Protein AF-A0A2D4I446-F1 (afdb_monomer_lite)

Foldseek 3Di:
DDAAPWPQVVVCVVVVFRQADDPPGDGDPDPPDDPVSVVVVVVPDRDDGARQPPDWDAAPNWIWGHDPAQKIWTADPVVRYTDDIDNHPVPGPPDDDDD

pLDDT: mean 85.77, std 11.94, range [44.16, 97.06]

Sequence (99 aa):
SKFLRSDCYLTNSKNNRIMVSEFGTLAIPDPCKNIFERFMSKFDLLKETDNCVVNFAVIKDDYFVSTETSQMHKVDLDTLESKEKVKEWSRLPGIIWID

Structure (mmCIF, N/CA/C/O backbone):
data_AF-A0A2D4I446-F1
#
_entry.id   AF-A0A2D4I446-F1
#
loop_
_atom_site.group_PDB
_atom_site.id
_atom_site.type_symbol
_atom_site.label_atom_id
_atom_site.label_alt_id
_atom_site.label_comp_id
_atom_site.label_asym_id
_atom_site.label_entity_id
_atom_site.label_seq_id
_atom_site.pdbx_PDB_ins_code
_atom_site.Cartn_x
_atom_site.Cartn_y
_atom_site.Cartn_z
_atom_site.occupancy
_atom_site.B_iso_or_equiv
_atom_site.auth_seq_id
_atom_site.auth_comp_id
_atom_site.auth_asym_id
_atom_site.auth_atom_id
_atom_site.pdbx_PDB_model_num
ATOM 1 N N . SER A 1 1 ? -17.075 0.009 -4.474 1.00 88.25 1 SER A N 1
ATOM 2 C CA . SER A 1 1 ? -15.696 -0.516 -4.383 1.00 88.25 1 SER A CA 1
ATOM 3 C C . SER A 1 1 ? -14.721 0.565 -4.834 1.00 88.25 1 SER A C 1
ATOM 5 O O . SER A 1 1 ? -15.073 1.353 -5.706 1.00 88.25 1 SER A O 1
ATOM 7 N N . LYS A 1 2 ? -13.529 0.652 -4.226 1.00 95.38 2 LYS A N 1
ATOM 8 C CA . LYS A 1 2 ? -12.496 1.659 -4.537 1.00 95.38 2 LYS A CA 1
ATOM 9 C C . LYS A 1 2 ? -11.116 1.006 -4.427 1.00 95.38 2 LYS A C 1
ATOM 11 O O . LYS A 1 2 ? -10.920 0.161 -3.561 1.00 95.38 2 LYS A O 1
ATOM 16 N N . PHE A 1 3 ? -10.185 1.367 -5.309 1.00 96.88 3 PHE A N 1
ATOM 17 C CA . PHE A 1 3 ? -8.796 0.915 -5.196 1.00 96.88 3 PHE A CA 1
ATOM 18 C C . PHE A 1 3 ? -8.090 1.623 -4.045 1.00 96.88 3 PHE A C 1
ATOM 20 O O . PHE A 1 3 ? -8.272 2.831 -3.856 1.00 96.88 3 PHE A O 1
ATOM 27 N N . LEU A 1 4 ? -7.234 0.881 -3.342 1.00 97.06 4 LEU A N 1
ATOM 28 C CA . LEU A 1 4 ? -6.304 1.448 -2.379 1.00 97.06 4 LEU A CA 1
ATOM 29 C C . LEU A 1 4 ? -5.348 2.399 -3.108 1.00 97.06 4 LEU A C 1
ATOM 31 O O . LEU A 1 4 ? -4.680 2.007 -4.064 1.00 97.06 4 LEU A O 1
ATOM 35 N N . ARG A 1 5 ? -5.274 3.656 -2.671 1.00 96.94 5 ARG A N 1
ATOM 36 C CA . ARG A 1 5 ? -4.361 4.671 -3.221 1.00 96.94 5 ARG A CA 1
ATOM 37 C C . ARG A 1 5 ? -2.952 4.510 -2.645 1.00 96.94 5 ARG A C 1
ATOM 39 O O . ARG A 1 5 ? -2.386 5.455 -2.113 1.00 96.94 5 ARG A O 1
ATOM 46 N N . SER A 1 6 ? -2.419 3.296 -2.757 1.00 96.19 6 SER A N 1
ATOM 47 C CA . SER A 1 6 ? -1.076 2.923 -2.323 1.00 96.19 6 SER A CA 1
ATOM 48 C C . SER A 1 6 ? 0.004 3.490 -3.251 1.00 96.19 6 SER A C 1
ATOM 50 O O . SER A 1 6 ? -0.278 3.855 -4.399 1.00 96.19 6 SER A O 1
ATOM 52 N N . ASP A 1 7 ? 1.252 3.538 -2.785 1.00 95.25 7 ASP A N 1
ATOM 53 C CA . ASP A 1 7 ? 2.398 3.948 -3.600 1.00 95.25 7 ASP A CA 1
ATOM 54 C C . ASP A 1 7 ? 2.543 3.037 -4.826 1.00 95.25 7 ASP A C 1
ATOM 56 O O . ASP A 1 7 ? 2.791 3.529 -5.931 1.00 95.25 7 ASP A O 1
ATOM 60 N N . CYS A 1 8 ? 2.329 1.725 -4.662 1.00 95.38 8 CYS A N 1
ATOM 61 C CA . CYS A 1 8 ? 2.296 0.765 -5.764 1.00 95.38 8 CYS A CA 1
ATOM 62 C C . CYS A 1 8 ? 1.221 1.129 -6.799 1.00 95.38 8 CYS A C 1
ATOM 64 O O . CYS A 1 8 ? 1.529 1.299 -7.984 1.00 95.38 8 CYS A O 1
ATOM 66 N N . TYR A 1 9 ? -0.025 1.337 -6.361 1.00 96.50 9 TYR A N 1
ATOM 67 C CA . TYR A 1 9 ? -1.129 1.681 -7.257 1.00 96.50 9 TYR A CA 1
ATOM 68 C C . TYR A 1 9 ? -0.874 3.000 -7.996 1.00 96.50 9 TYR A C 1
ATOM 70 O O . TYR A 1 9 ? -1.032 3.072 -9.218 1.00 96.50 9 TYR A O 1
ATOM 78 N N . LEU A 1 10 ? -0.453 4.044 -7.277 1.00 96.69 10 LEU A N 1
ATOM 79 C CA . LEU A 1 10 ? -0.193 5.369 -7.841 1.00 96.69 10 LEU A CA 1
ATOM 80 C C . LEU A 1 10 ? 0.976 5.346 -8.829 1.00 96.69 10 LEU A C 1
ATOM 82 O O . LEU A 1 10 ? 0.873 5.916 -9.917 1.00 96.69 10 LEU A O 1
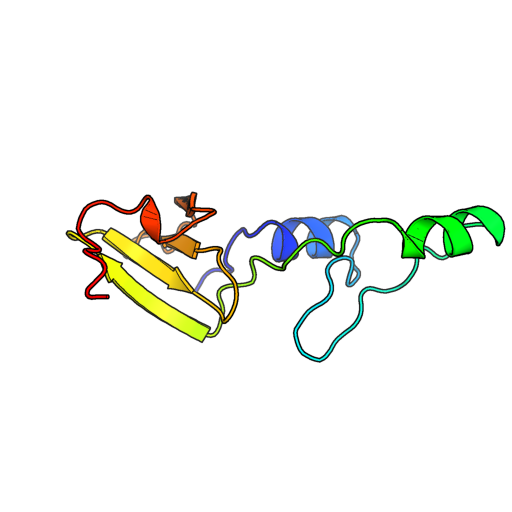ATOM 86 N N . THR A 1 11 ? 2.068 4.661 -8.487 1.00 94.69 11 THR A N 1
ATOM 87 C CA . THR A 1 11 ? 3.256 4.566 -9.344 1.00 94.69 11 THR A CA 1
ATOM 88 C C . THR A 1 11 ? 2.951 3.783 -10.615 1.00 94.69 11 THR A C 1
ATOM 90 O O . THR A 1 11 ? 3.292 4.241 -11.711 1.00 94.69 11 THR A O 1
ATOM 93 N N . ASN A 1 12 ? 2.269 2.643 -10.494 1.00 94.88 12 ASN A N 1
ATOM 94 C CA . ASN A 1 12 ? 1.918 1.817 -11.644 1.00 94.88 12 ASN A CA 1
ATOM 95 C C . ASN A 1 12 ? 0.921 2.537 -12.559 1.00 94.88 12 ASN A C 1
ATOM 97 O O . ASN A 1 12 ? 1.118 2.573 -13.773 1.00 94.88 12 ASN A O 1
ATOM 101 N N . SER A 1 13 ? -0.091 3.194 -11.980 1.00 96.56 13 SER A N 1
ATOM 102 C CA . SER A 1 13 ? -1.081 3.972 -12.735 1.00 96.56 13 SER A CA 1
ATOM 103 C C . SER A 1 13 ? -0.443 5.149 -13.472 1.00 96.56 13 SER A C 1
ATOM 105 O O . SER A 1 13 ? -0.727 5.368 -14.646 1.00 96.56 13 SER A O 1
ATOM 107 N N . LYS A 1 14 ? 0.465 5.888 -12.817 1.00 96.19 14 LYS A N 1
ATOM 108 C CA . LYS A 1 14 ? 1.165 7.033 -13.421 1.00 96.19 14 LYS A CA 1
ATOM 109 C C . LYS A 1 14 ? 2.016 6.630 -14.627 1.00 96.19 14 LYS A C 1
ATOM 111 O O . LYS A 1 14 ? 2.127 7.402 -15.573 1.00 96.19 14 LYS A O 1
ATOM 116 N N . ASN A 1 15 ? 2.641 5.455 -14.580 1.00 91.56 15 ASN A N 1
ATOM 117 C CA . ASN A 1 15 ? 3.547 4.986 -15.631 1.00 91.56 15 ASN A CA 1
ATOM 118 C C . ASN A 1 15 ? 2.877 4.037 -16.634 1.00 91.56 15 ASN A C 1
ATOM 120 O O . ASN A 1 15 ? 3.532 3.622 -17.588 1.00 91.56 15 ASN A O 1
ATOM 124 N N . ASN A 1 16 ? 1.610 3.669 -16.410 1.00 93.50 16 ASN A N 1
ATOM 125 C CA . ASN A 1 16 ? 0.878 2.666 -17.183 1.00 93.50 16 ASN A CA 1
ATOM 126 C C . ASN A 1 16 ? 1.653 1.339 -17.352 1.00 93.50 16 ASN A C 1
ATOM 128 O O . ASN A 1 16 ? 1.643 0.722 -18.417 1.00 93.50 16 ASN A O 1
ATOM 132 N N . ARG A 1 17 ? 2.397 0.934 -16.314 1.00 91.56 17 ARG A N 1
ATOM 133 C CA . ARG A 1 17 ? 3.215 -0.291 -16.283 1.00 91.56 17 ARG A CA 1
ATOM 134 C C . ARG A 1 17 ? 3.560 -0.688 -14.850 1.00 91.56 17 ARG A C 1
ATOM 136 O O . ARG A 1 17 ? 3.501 0.146 -13.951 1.00 91.56 17 ARG A O 1
ATOM 143 N N . ILE A 1 18 ? 3.965 -1.941 -14.646 1.00 92.44 18 ILE A N 1
ATOM 144 C CA . ILE A 1 18 ? 4.376 -2.457 -13.332 1.00 92.44 18 ILE A CA 1
ATOM 145 C C . ILE A 1 18 ? 5.776 -1.930 -12.999 1.00 92.44 18 ILE A C 1
ATOM 147 O O . ILE A 1 18 ? 6.770 -2.368 -13.578 1.00 92.44 18 ILE A O 1
ATOM 151 N N . MET A 1 19 ? 5.831 -0.965 -12.084 1.00 90.06 19 MET A N 1
ATOM 152 C CA . MET A 1 19 ? 7.046 -0.295 -11.608 1.00 90.06 19 MET A CA 1
ATOM 153 C C . MET A 1 19 ? 7.482 -0.756 -10.219 1.00 90.06 19 MET A C 1
ATOM 155 O O . MET A 1 19 ? 8.639 -0.560 -9.852 1.00 90.06 19 MET A O 1
ATOM 159 N N . VAL A 1 20 ? 6.565 -1.343 -9.452 1.00 91.69 20 VAL A N 1
ATOM 160 C CA . VAL A 1 20 ? 6.818 -1.906 -8.122 1.00 91.69 20 VAL A CA 1
ATOM 161 C C . VAL A 1 20 ? 6.700 -3.422 -8.213 1.00 91.69 20 VAL A C 1
ATOM 163 O O . VAL A 1 20 ? 5.741 -3.927 -8.794 1.00 91.69 20 VAL A O 1
ATOM 166 N N . SER A 1 21 ? 7.703 -4.135 -7.698 1.00 91.81 21 SER A N 1
ATOM 167 C CA . SER A 1 21 ? 7.695 -5.599 -7.663 1.00 91.81 21 SER A CA 1
ATOM 168 C C . SER A 1 21 ? 6.748 -6.102 -6.573 1.00 91.81 21 SER A C 1
ATOM 170 O O . SER A 1 21 ? 6.717 -5.564 -5.470 1.00 91.81 21 SER A O 1
ATOM 172 N N . GLU A 1 22 ? 6.028 -7.171 -6.883 1.00 93.38 22 GLU A N 1
ATOM 173 C CA . GLU A 1 22 ? 5.083 -7.867 -6.008 1.00 93.38 22 GLU A CA 1
ATOM 174 C C . GLU A 1 22 ? 5.542 -9.321 -5.796 1.00 93.38 22 GLU A C 1
ATOM 176 O O . GLU A 1 22 ? 6.463 -9.784 -6.471 1.00 93.38 22 GLU A O 1
ATOM 181 N N . PHE A 1 23 ? 4.865 -10.062 -4.909 1.00 91.44 23 PHE A N 1
ATOM 182 C CA . PHE A 1 23 ? 5.221 -11.432 -4.491 1.00 91.44 23 PHE A CA 1
ATOM 183 C C . PHE A 1 23 ? 5.701 -12.355 -5.628 1.00 91.44 23 PHE A C 1
ATOM 185 O O . PHE A 1 23 ? 6.729 -13.014 -5.506 1.00 91.44 23 PHE A O 1
ATOM 192 N N . GLY A 1 24 ? 4.976 -12.385 -6.750 1.00 91.81 24 GLY A N 1
ATOM 193 C CA . GLY A 1 24 ? 5.303 -13.228 -7.907 1.00 91.81 24 GLY A CA 1
ATOM 194 C C . GLY A 1 24 ? 5.575 -12.460 -9.198 1.00 91.81 24 GLY A C 1
ATOM 195 O O . GLY A 1 24 ? 5.646 -13.069 -10.260 1.00 91.81 24 GLY A O 1
ATOM 196 N N . THR A 1 25 ? 5.652 -11.128 -9.158 1.00 91.75 25 THR A N 1
ATOM 197 C CA . THR A 1 25 ? 5.768 -10.300 -10.369 1.00 91.75 25 THR A CA 1
ATOM 198 C C . THR A 1 25 ? 6.846 -9.250 -10.185 1.00 91.75 25 THR A C 1
ATOM 200 O O . THR A 1 25 ? 6.719 -8.348 -9.364 1.00 91.75 25 THR A O 1
ATOM 203 N N . LEU A 1 26 ? 7.907 -9.348 -10.981 1.00 89.12 26 LEU A N 1
ATOM 204 C CA . LEU A 1 26 ? 8.975 -8.358 -10.970 1.00 89.12 26 LEU A CA 1
ATOM 205 C C . LEU A 1 26 ? 8.562 -7.110 -11.752 1.00 89.12 26 LEU A C 1
ATOM 207 O O . LEU A 1 26 ? 7.950 -7.202 -12.819 1.00 89.12 26 LEU A O 1
ATOM 211 N N . ALA A 1 27 ? 8.949 -5.945 -11.236 1.00 88.88 27 ALA A N 1
ATOM 212 C CA . ALA A 1 27 ? 8.834 -4.689 -11.956 1.00 88.88 27 ALA A CA 1
ATOM 213 C C . ALA A 1 27 ? 9.559 -4.754 -13.305 1.00 88.88 27 ALA A C 1
ATOM 215 O O . ALA A 1 27 ? 10.642 -5.335 -13.439 1.00 88.88 27 ALA A O 1
ATOM 216 N N . ILE A 1 28 ? 8.967 -4.111 -14.309 1.00 82.38 28 ILE A N 1
ATOM 217 C CA . ILE A 1 28 ? 9.545 -4.054 -15.646 1.00 82.38 28 ILE A CA 1
ATOM 218 C C . ILE A 1 28 ? 10.768 -3.129 -15.591 1.00 82.38 28 ILE A C 1
ATOM 220 O O . ILE A 1 28 ? 10.621 -1.952 -15.237 1.00 82.38 28 ILE A O 1
ATOM 224 N N . PRO A 1 29 ? 11.971 -3.611 -15.961 1.00 77.19 29 PRO A N 1
ATOM 225 C CA . PRO A 1 29 ? 13.153 -2.767 -15.989 1.00 77.19 29 PRO A CA 1
ATOM 226 C C . PRO A 1 29 ? 12.925 -1.601 -16.950 1.00 77.19 29 PRO A C 1
ATOM 228 O O . PRO A 1 29 ? 12.291 -1.750 -17.994 1.00 77.19 29 PRO A O 1
ATOM 231 N N . ASP A 1 30 ? 13.434 -0.429 -16.590 1.00 73.44 30 ASP A N 1
ATOM 232 C CA . ASP A 1 30 ? 13.316 0.756 -17.430 1.00 73.44 30 ASP A CA 1
ATOM 233 C C . ASP A 1 30 ? 13.932 0.494 -18.820 1.00 73.44 30 ASP A C 1
ATOM 235 O O . ASP A 1 30 ? 15.125 0.174 -18.894 1.00 73.44 30 ASP A O 1
ATOM 239 N N . PRO A 1 31 ? 13.144 0.589 -19.910 1.00 72.50 31 PRO A N 1
ATOM 240 C CA . PRO A 1 31 ? 13.642 0.341 -21.260 1.00 72.50 31 PRO A CA 1
ATOM 241 C C . PRO A 1 31 ? 14.686 1.373 -21.698 1.00 72.50 31 PRO A C 1
ATOM 243 O O . PRO A 1 31 ? 15.465 1.094 -22.605 1.00 72.50 31 PRO A O 1
ATOM 246 N N . CYS A 1 32 ? 14.721 2.540 -21.052 1.00 75.19 32 CYS A N 1
ATOM 247 C CA . CYS A 1 32 ? 15.646 3.622 -21.360 1.00 75.19 32 CYS A CA 1
ATOM 248 C C . CYS A 1 32 ? 16.976 3.514 -20.598 1.00 75.19 32 CYS A C 1
ATOM 250 O O . CYS A 1 32 ? 17.888 4.289 -20.883 1.00 75.19 32 CYS A O 1
ATOM 252 N N . LYS A 1 33 ? 17.107 2.575 -19.645 1.00 77.56 33 LYS A N 1
ATOM 253 C CA . LYS A 1 33 ? 18.343 2.413 -18.868 1.00 77.56 33 LYS A CA 1
ATOM 254 C C . LYS A 1 33 ? 19.454 1.786 -19.702 1.00 77.56 33 LYS A C 1
ATOM 256 O O . LYS A 1 33 ? 19.292 0.703 -20.269 1.00 77.56 33 LYS A O 1
ATOM 261 N N . ASN A 1 34 ? 20.617 2.428 -19.704 1.00 80.62 34 ASN A N 1
ATOM 262 C CA . ASN A 1 34 ? 21.827 1.886 -20.317 1.00 80.62 34 ASN A CA 1
ATOM 263 C C . ASN A 1 34 ? 22.423 0.726 -19.481 1.00 80.62 34 ASN A C 1
ATOM 265 O O . ASN A 1 34 ? 21.983 0.436 -18.367 1.00 80.62 34 ASN A O 1
ATOM 269 N N . ILE A 1 35 ? 23.430 0.027 -20.024 1.00 82.06 35 ILE A N 1
ATOM 270 C CA . ILE A 1 35 ? 24.037 -1.166 -19.392 1.00 82.06 35 ILE A CA 1
ATOM 271 C C . ILE A 1 35 ? 24.557 -0.862 -17.974 1.00 82.06 35 ILE A C 1
ATOM 273 O O . ILE A 1 35 ? 24.371 -1.678 -17.067 1.00 82.06 35 ILE A O 1
ATOM 277 N N . PHE A 1 36 ? 25.156 0.315 -17.763 1.00 81.81 36 PHE A N 1
ATOM 278 C CA . PHE A 1 36 ? 25.685 0.731 -16.462 1.00 81.81 36 PHE A CA 1
ATOM 279 C C . PHE A 1 36 ? 24.570 1.039 -15.457 1.00 81.81 36 PHE A C 1
ATOM 281 O O . PHE A 1 36 ? 24.632 0.582 -14.318 1.00 81.81 36 PHE A O 1
ATOM 288 N N . GLU A 1 37 ? 23.513 1.735 -15.874 1.00 78.56 37 GLU A N 1
ATOM 289 C CA . GLU A 1 37 ? 22.340 2.014 -15.035 1.00 78.56 37 GLU A CA 1
ATOM 290 C C . GLU A 1 37 ? 21.592 0.733 -14.648 1.00 78.56 37 GLU A C 1
ATOM 292 O O . GLU A 1 37 ? 21.106 0.600 -13.523 1.00 78.56 37 GLU A O 1
ATOM 297 N N . ARG A 1 38 ? 21.538 -0.248 -15.557 1.00 79.19 38 ARG A N 1
ATOM 298 C CA . ARG A 1 38 ? 21.017 -1.589 -15.264 1.00 79.19 38 ARG A CA 1
ATOM 299 C C . ARG A 1 38 ? 21.858 -2.304 -14.211 1.00 79.19 38 ARG A C 1
ATOM 301 O O . ARG A 1 38 ? 21.292 -2.921 -13.313 1.00 79.19 38 ARG A O 1
ATOM 308 N N . PHE A 1 39 ? 23.185 -2.220 -14.291 1.00 81.06 39 PHE A N 1
ATOM 309 C CA . PHE A 1 39 ? 24.066 -2.810 -13.283 1.00 81.06 39 PHE A CA 1
ATOM 310 C C . PHE A 1 39 ? 23.907 -2.125 -11.919 1.00 81.06 39 PHE A C 1
ATOM 312 O O . PHE A 1 39 ? 23.710 -2.814 -10.921 1.00 81.06 39 PHE A O 1
ATOM 319 N N . MET A 1 40 ? 23.896 -0.789 -11.885 1.00 78.25 40 MET A N 1
ATOM 320 C CA . MET A 1 40 ? 23.721 -0.014 -10.650 1.00 78.25 40 MET A CA 1
ATOM 321 C C . MET A 1 40 ? 22.364 -0.263 -9.984 1.00 78.25 40 MET A C 1
ATOM 323 O O . MET A 1 40 ? 22.298 -0.357 -8.763 1.00 78.25 40 MET A O 1
ATOM 327 N N . SER A 1 41 ? 21.297 -0.484 -10.764 1.00 74.31 41 SER A N 1
ATOM 328 C CA . SER A 1 41 ? 19.968 -0.793 -10.212 1.00 74.31 41 SER A CA 1
ATOM 329 C C . SER A 1 41 ? 19.889 -2.088 -9.397 1.00 74.31 41 SER A C 1
ATOM 331 O O . SER A 1 41 ? 18.923 -2.275 -8.669 1.00 74.31 41 SER A O 1
ATOM 333 N N . LYS A 1 42 ? 20.893 -2.974 -9.474 1.00 71.81 42 LYS A N 1
ATOM 334 C CA . LYS A 1 42 ? 20.975 -4.155 -8.599 1.00 71.81 42 LYS A CA 1
ATOM 335 C C . LYS A 1 42 ? 21.329 -3.809 -7.152 1.00 71.81 42 LYS A C 1
ATOM 337 O O . LYS A 1 42 ? 21.115 -4.638 -6.275 1.00 71.81 42 LYS A O 1
ATOM 342 N N . PHE A 1 43 ? 21.900 -2.629 -6.922 1.00 77.31 43 PHE A N 1
ATOM 343 C CA . PHE A 1 43 ? 22.297 -2.146 -5.601 1.00 77.31 43 PHE A CA 1
ATOM 344 C C . PHE A 1 43 ? 21.274 -1.178 -4.996 1.00 77.31 43 PHE A C 1
ATOM 346 O O . PHE A 1 43 ? 21.397 -0.830 -3.824 1.00 77.31 43 PHE A O 1
ATOM 353 N N . ASP A 1 44 ? 20.258 -0.768 -5.763 1.00 68.88 44 ASP A N 1
ATOM 354 C CA . ASP A 1 44 ? 19.090 -0.103 -5.194 1.00 68.88 44 ASP A CA 1
ATOM 355 C C . ASP A 1 44 ? 18.323 -1.119 -4.345 1.00 68.88 44 ASP A C 1
ATOM 357 O O . ASP A 1 44 ? 17.912 -2.177 -4.830 1.00 68.88 44 ASP A O 1
ATOM 361 N N . LEU A 1 45 ? 18.131 -0.795 -3.066 1.00 66.38 45 LEU A N 1
ATOM 362 C CA . LEU A 1 45 ? 17.282 -1.581 -2.178 1.00 66.38 45 LEU A CA 1
ATOM 363 C C . LEU A 1 45 ? 15.896 -1.709 -2.815 1.00 66.38 45 LEU A C 1
ATOM 365 O O . LEU A 1 45 ? 15.250 -0.703 -3.128 1.00 66.38 45 LEU A O 1
ATOM 369 N N . LEU A 1 46 ? 15.444 -2.952 -3.002 1.00 69.31 46 LEU A N 1
ATOM 370 C CA . LEU A 1 46 ? 14.091 -3.229 -3.465 1.00 69.31 46 LEU A CA 1
ATOM 371 C C . LEU A 1 46 ? 13.119 -2.556 -2.496 1.00 69.31 46 LEU A C 1
ATOM 373 O O . LEU A 1 46 ? 13.066 -2.895 -1.315 1.00 69.31 46 LEU A O 1
ATOM 377 N N . LYS A 1 47 ? 12.372 -1.568 -2.992 1.00 77.19 47 LYS A N 1
ATOM 378 C CA . LYS A 1 47 ? 11.292 -0.968 -2.214 1.00 77.19 47 LYS A CA 1
ATOM 379 C C . LYS A 1 47 ? 10.223 -2.029 -1.999 1.00 77.19 47 LYS A C 1
ATOM 381 O O . LYS A 1 47 ? 9.694 -2.565 -2.972 1.00 77.19 47 LYS A O 1
ATOM 386 N N . GLU A 1 48 ? 9.915 -2.304 -0.737 1.00 87.38 48 GLU A N 1
ATOM 387 C CA . GLU A 1 48 ? 8.778 -3.143 -0.371 1.00 87.38 48 GLU A CA 1
ATOM 388 C C . GLU A 1 48 ? 7.480 -2.551 -0.925 1.00 87.38 48 GLU A C 1
ATOM 390 O O . GLU A 1 48 ? 7.289 -1.329 -0.937 1.00 87.38 48 GLU A O 1
ATOM 395 N N . THR A 1 49 ? 6.590 -3.431 -1.375 1.00 93.38 49 THR A N 1
ATOM 396 C CA . THR A 1 49 ? 5.253 -3.041 -1.809 1.00 93.38 49 THR A CA 1
ATOM 397 C C . THR A 1 49 ? 4.359 -2.678 -0.623 1.00 93.38 49 THR A C 1
ATOM 399 O O . THR A 1 49 ? 4.451 -3.250 0.466 1.00 93.38 49 THR A O 1
ATOM 402 N N . ASP A 1 50 ? 3.450 -1.740 -0.866 1.00 95.12 50 ASP A N 1
ATOM 403 C CA . ASP A 1 50 ? 2.352 -1.371 0.023 1.00 95.12 50 ASP A CA 1
ATOM 404 C C . ASP A 1 50 ? 0.981 -1.731 -0.560 1.00 95.12 50 ASP A C 1
ATOM 406 O O . ASP A 1 50 ? -0.042 -1.119 -0.244 1.00 95.12 50 ASP A O 1
ATOM 410 N N . ASN A 1 51 ? 0.965 -2.724 -1.447 1.00 96.12 51 ASN A N 1
ATOM 411 C CA . ASN A 1 51 ? -0.235 -3.315 -2.011 1.00 96.12 51 ASN A CA 1
ATOM 412 C C . ASN A 1 51 ? -0.939 -4.219 -0.982 1.00 96.12 51 ASN A C 1
ATOM 414 O O . ASN A 1 51 ? -0.843 -5.446 -1.010 1.00 96.12 51 ASN A O 1
ATOM 418 N N . CYS A 1 52 ? -1.644 -3.589 -0.046 1.00 96.31 52 CYS A N 1
ATOM 419 C CA . CYS A 1 52 ? -2.364 -4.228 1.053 1.00 96.31 52 CYS A CA 1
ATOM 420 C C . CYS A 1 52 ? -3.677 -4.906 0.606 1.00 96.31 52 CYS A C 1
ATOM 422 O O . CYS A 1 52 ? -4.764 -4.487 0.993 1.00 96.31 52 CYS A O 1
ATOM 424 N N . VAL A 1 53 ? -3.583 -5.923 -0.253 1.00 95.62 53 VAL A N 1
ATOM 425 C CA . VAL A 1 53 ? -4.742 -6.595 -0.877 1.00 95.62 53 VAL A CA 1
ATOM 426 C C . VAL A 1 53 ? -5.251 -7.819 -0.101 1.00 95.62 53 VAL A C 1
ATOM 428 O O . VAL A 1 53 ? -6.291 -8.373 -0.445 1.00 95.62 53 VAL A O 1
ATOM 431 N N . VAL A 1 54 ? -4.528 -8.270 0.927 1.00 95.94 54 VAL A N 1
ATOM 432 C CA . VAL A 1 54 ? -4.738 -9.600 1.520 1.00 95.94 54 VAL A CA 1
ATOM 433 C C . VAL A 1 54 ? -5.811 -9.592 2.602 1.00 95.94 54 VAL A C 1
ATOM 435 O O . VAL A 1 54 ? -6.690 -10.451 2.584 1.00 95.94 54 VAL A O 1
ATOM 438 N N . ASN A 1 55 ? -5.746 -8.667 3.564 1.00 93.31 55 ASN A N 1
ATOM 439 C CA . ASN A 1 55 ? -6.649 -8.695 4.715 1.00 93.31 55 ASN A CA 1
ATOM 440 C C . ASN A 1 55 ? -6.959 -7.300 5.278 1.00 93.31 55 ASN A C 1
ATOM 442 O O . ASN A 1 55 ? -6.303 -6.315 4.941 1.00 93.31 55 ASN A O 1
ATOM 446 N N . PHE A 1 56 ? -7.953 -7.243 6.165 1.00 91.50 56 PHE A N 1
ATOM 447 C CA . PHE A 1 56 ? -8.275 -6.101 7.011 1.00 91.50 56 PHE A CA 1
ATOM 448 C C . PHE A 1 56 ? -8.021 -6.441 8.484 1.00 91.50 56 PHE A C 1
ATOM 450 O O . PHE A 1 56 ? -8.221 -7.574 8.920 1.00 91.50 56 PHE A O 1
ATOM 457 N N . ALA A 1 57 ? -7.616 -5.446 9.264 1.00 89.94 57 ALA A N 1
ATOM 458 C CA . ALA A 1 57 ? -7.432 -5.539 10.705 1.00 89.94 57 ALA A CA 1
ATOM 459 C C . ALA A 1 57 ? -8.091 -4.344 11.400 1.00 89.94 57 ALA A C 1
ATOM 461 O O . ALA A 1 57 ? -8.090 -3.231 10.872 1.00 89.94 57 ALA A O 1
ATOM 462 N N . VAL A 1 58 ? -8.631 -4.583 12.596 1.00 90.31 58 VAL A N 1
ATOM 463 C CA . VAL A 1 58 ? -9.199 -3.541 13.459 1.00 90.31 58 VAL A CA 1
ATOM 464 C C . VAL A 1 58 ? -8.251 -3.319 14.626 1.00 90.31 58 VAL A C 1
ATOM 466 O O . VAL A 1 58 ? -7.944 -4.258 15.361 1.00 90.31 58 VAL A O 1
ATOM 469 N N . ILE A 1 59 ? -7.771 -2.089 14.789 1.00 87.44 59 ILE A N 1
ATOM 470 C CA . ILE A 1 59 ? -6.812 -1.720 15.833 1.00 87.44 59 ILE A CA 1
ATOM 471 C C . ILE A 1 59 ? -7.327 -0.459 16.515 1.00 87.44 59 ILE A C 1
ATOM 473 O O . ILE A 1 59 ? -7.385 0.589 15.882 1.00 87.44 59 ILE A O 1
ATOM 477 N N . LYS A 1 60 ? -7.695 -0.562 17.802 1.00 83.31 60 LYS A N 1
ATOM 478 C CA . LYS A 1 60 ? -8.255 0.548 18.604 1.00 83.31 60 LYS A CA 1
ATOM 479 C C . LYS A 1 60 ? -9.293 1.381 17.831 1.00 83.31 60 LYS A C 1
ATOM 481 O O . LYS A 1 60 ? -9.178 2.597 17.756 1.00 83.31 60 LYS A O 1
ATOM 486 N N . ASP A 1 61 ? -10.268 0.694 17.239 1.00 87.50 61 ASP A N 1
ATOM 487 C CA . ASP A 1 61 ? -11.398 1.265 16.485 1.00 87.50 61 ASP A CA 1
ATOM 488 C C . ASP A 1 61 ? -11.082 1.811 15.083 1.00 87.50 61 ASP A C 1
ATOM 490 O O . ASP A 1 61 ? -11.991 2.211 14.356 1.00 87.50 61 ASP A O 1
ATOM 494 N N . ASP A 1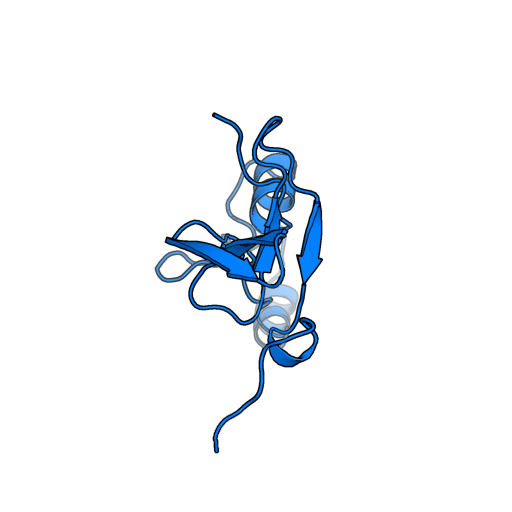 62 ? -9.824 1.753 14.653 1.00 90.44 62 ASP A N 1
ATOM 495 C CA . ASP A 1 62 ? -9.428 2.090 13.293 1.00 90.44 62 ASP A CA 1
ATOM 496 C C . ASP A 1 62 ? -9.308 0.844 12.412 1.00 90.44 62 ASP A C 1
ATOM 498 O O . ASP A 1 62 ? -8.851 -0.220 12.840 1.00 90.44 62 ASP A O 1
ATOM 502 N N . TYR A 1 63 ? -9.685 1.001 11.144 1.00 92.69 63 TYR A N 1
ATOM 503 C CA . TYR A 1 63 ? -9.614 -0.054 10.142 1.00 92.69 63 TYR A CA 1
ATOM 504 C C . TYR A 1 63 ? -8.371 0.118 9.293 1.00 92.69 63 TYR A C 1
ATOM 506 O O . TYR A 1 63 ? -8.128 1.182 8.718 1.00 92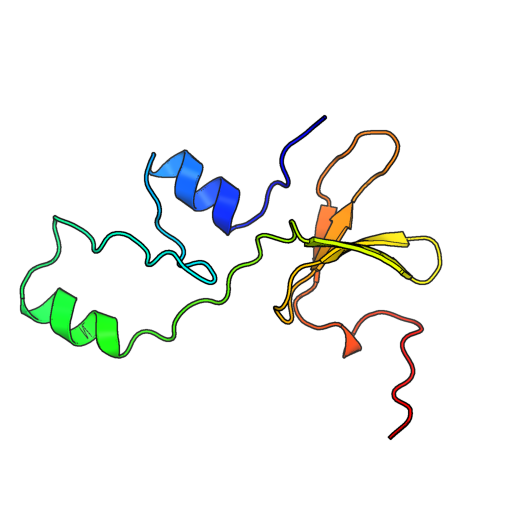.69 63 TYR A O 1
ATOM 514 N N . PHE A 1 64 ? -7.612 -0.959 9.173 1.00 93.88 64 PHE A N 1
ATOM 515 C CA . PHE A 1 64 ? -6.416 -1.007 8.360 1.00 93.88 64 PHE A CA 1
ATOM 516 C C . PHE A 1 64 ? -6.492 -2.167 7.382 1.00 93.88 64 PHE A C 1
ATOM 518 O O . PHE A 1 64 ? -7.075 -3.204 7.681 1.00 93.88 64 PHE A O 1
ATOM 525 N N . VAL A 1 65 ? -5.866 -2.001 6.227 1.00 95.12 65 VAL A N 1
ATOM 526 C CA . VAL A 1 65 ? -5.613 -3.078 5.272 1.00 95.12 65 VAL A CA 1
ATOM 527 C C . VAL A 1 65 ? -4.160 -3.507 5.338 1.00 95.12 65 VAL A C 1
ATOM 529 O O . VAL A 1 65 ? -3.272 -2.693 5.615 1.00 95.12 65 VAL A O 1
ATOM 532 N N . SER A 1 66 ? -3.914 -4.778 5.040 1.00 94.31 66 SER A N 1
ATOM 533 C CA . SER A 1 66 ? -2.584 -5.365 5.080 1.00 94.31 66 SER A CA 1
ATOM 534 C C . SER A 1 66 ? -2.282 -6.330 3.938 1.00 94.31 66 SER A C 1
ATOM 536 O O . SER A 1 66 ? -3.153 -6.821 3.217 1.00 94.31 66 SER A O 1
ATOM 538 N N . THR A 1 67 ? -0.986 -6.573 3.787 1.00 94.69 67 THR A N 1
ATOM 539 C CA . THR A 1 67 ? -0.389 -7.669 3.025 1.00 94.69 67 THR A CA 1
ATOM 540 C C . THR A 1 67 ? 0.735 -8.269 3.874 1.00 94.69 67 THR A C 1
ATOM 542 O O . THR A 1 67 ? 0.855 -7.953 5.055 1.00 94.69 67 THR A O 1
ATOM 545 N N . GLU A 1 68 ? 1.565 -9.123 3.295 1.00 92.44 68 GLU A N 1
ATOM 546 C CA . GLU A 1 68 ? 2.676 -9.811 3.964 1.00 92.44 68 GLU A CA 1
ATOM 547 C C . GLU A 1 68 ? 3.917 -8.913 4.169 1.00 92.44 68 GLU A C 1
ATOM 549 O O . GLU A 1 68 ? 5.006 -9.406 4.454 1.00 92.44 68 GLU A O 1
ATOM 554 N N . THR A 1 69 ? 3.774 -7.591 4.021 1.00 90.69 69 THR A N 1
ATOM 555 C CA . THR A 1 69 ? 4.834 -6.606 4.274 1.00 90.69 69 THR A CA 1
ATOM 556 C C . THR A 1 69 ? 4.610 -5.870 5.593 1.00 90.69 69 THR A C 1
ATOM 558 O O . THR A 1 69 ? 3.556 -5.938 6.227 1.00 90.69 69 THR A O 1
ATOM 561 N N . SER A 1 70 ? 5.626 -5.124 6.023 1.00 88.25 70 SER A N 1
ATOM 562 C CA . SER A 1 70 ? 5.581 -4.301 7.237 1.00 88.25 70 SER A CA 1
ATOM 563 C C . SER A 1 70 ? 4.597 -3.118 7.154 1.00 88.25 70 SER A C 1
ATOM 565 O O . SER A 1 70 ? 4.317 -2.466 8.161 1.00 88.25 70 SER A O 1
ATOM 567 N N . GLN A 1 71 ? 4.077 -2.831 5.958 1.00 90.25 71 GLN A N 1
ATOM 568 C CA . GLN A 1 71 ? 3.320 -1.625 5.664 1.00 90.25 71 GLN A CA 1
ATOM 569 C C . GLN A 1 71 ? 1.815 -1.899 5.690 1.00 90.25 71 GLN A C 1
ATOM 571 O O . GLN A 1 71 ? 1.325 -2.861 5.101 1.00 90.25 71 GLN A O 1
ATOM 576 N N . MET A 1 72 ? 1.077 -1.000 6.333 1.00 93.19 72 MET A N 1
ATOM 577 C CA . MET A 1 72 ? -0.382 -0.992 6.348 1.00 93.19 72 MET A CA 1
ATOM 578 C C . MET A 1 72 ? -0.921 0.337 5.846 1.00 93.19 72 MET A C 1
ATOM 580 O O . MET A 1 72 ? -0.240 1.363 5.899 1.00 93.19 72 MET A O 1
ATOM 584 N N . HIS A 1 73 ? -2.189 0.342 5.451 1.00 94.62 73 HIS A N 1
ATOM 585 C CA . HIS A 1 73 ? -2.926 1.572 5.179 1.00 94.62 73 HIS A CA 1
ATOM 586 C C . HIS A 1 73 ? -4.181 1.634 6.025 1.00 94.62 73 HIS A C 1
ATOM 588 O O . HIS A 1 73 ? -4.958 0.682 6.046 1.00 94.62 73 HIS A O 1
ATOM 594 N N . LYS A 1 74 ? -4.407 2.768 6.682 1.00 94.69 74 LYS A N 1
ATOM 595 C CA . LYS A 1 74 ? -5.695 3.061 7.301 1.00 94.69 74 LYS A CA 1
ATOM 596 C C . LYS A 1 74 ? -6.727 3.337 6.217 1.00 94.69 74 LYS A C 1
ATOM 598 O O . LYS A 1 74 ? -6.429 3.987 5.211 1.00 94.69 74 LYS A O 1
ATOM 603 N N . VAL A 1 75 ? -7.949 2.883 6.438 1.00 95.88 75 VAL A N 1
ATOM 604 C CA . VAL A 1 75 ? -9.059 3.050 5.504 1.00 95.88 75 VAL A CA 1
ATOM 605 C C . VAL A 1 75 ? -10.303 3.539 6.223 1.00 95.88 75 VAL A C 1
ATOM 607 O O . VAL A 1 75 ? -10.556 3.222 7.382 1.00 95.88 75 VAL A O 1
ATOM 610 N N . ASP A 1 76 ? -11.075 4.354 5.524 1.00 94.75 76 ASP A N 1
ATOM 611 C CA . ASP A 1 76 ? -12.401 4.772 5.951 1.00 94.75 76 ASP A CA 1
ATOM 612 C C . ASP A 1 76 ? -13.447 3.781 5.439 1.00 94.75 76 ASP A C 1
ATOM 614 O O . ASP A 1 76 ? -13.502 3.533 4.237 1.00 94.75 76 ASP A O 1
ATOM 618 N N . LEU A 1 77 ? -14.259 3.188 6.315 1.00 92.06 77 LEU A N 1
ATOM 619 C CA . LEU A 1 77 ? -15.221 2.170 5.880 1.00 92.06 77 LEU A CA 1
ATOM 620 C C . LEU A 1 77 ? -16.436 2.740 5.147 1.00 92.06 77 LEU A C 1
ATOM 622 O O . LEU A 1 77 ? -16.969 2.065 4.266 1.00 92.06 77 LEU A O 1
ATOM 626 N N . ASP A 1 78 ? -16.850 3.962 5.473 1.00 94.12 78 ASP A N 1
ATOM 627 C CA . ASP A 1 78 ? -18.039 4.573 4.876 1.00 94.12 78 ASP A CA 1
ATOM 628 C C . ASP A 1 78 ? -17.748 5.041 3.444 1.00 94.12 78 ASP A C 1
ATOM 630 O O . ASP A 1 78 ? -18.555 4.868 2.530 1.00 94.12 78 ASP A O 1
ATOM 634 N N . THR A 1 79 ? -16.557 5.603 3.224 1.00 96.06 79 THR A N 1
ATOM 635 C CA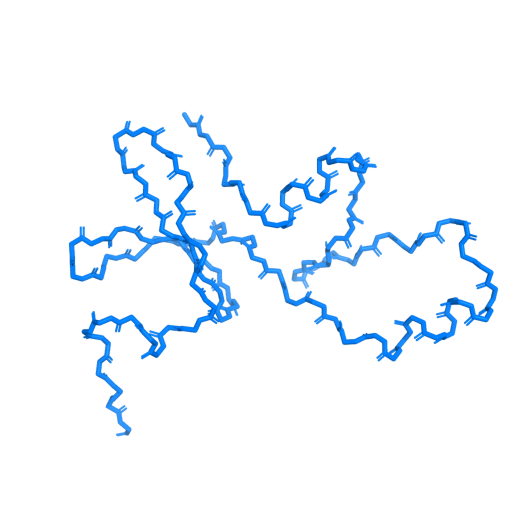 . THR A 1 79 ? -16.145 6.186 1.934 1.00 96.06 79 THR A CA 1
ATOM 636 C C . THR A 1 79 ? -15.194 5.300 1.124 1.00 96.06 79 THR A C 1
ATOM 638 O O . THR A 1 79 ? -14.952 5.563 -0.062 1.00 96.06 79 THR A O 1
ATOM 641 N N . LEU A 1 80 ? -14.638 4.251 1.742 1.00 95.38 80 LEU A N 1
ATOM 642 C CA . LEU A 1 80 ? -13.550 3.418 1.212 1.00 95.38 80 LEU A CA 1
ATOM 643 C C . LEU A 1 80 ? -12.294 4.229 0.847 1.00 95.38 80 LEU A C 1
ATOM 645 O O . LEU A 1 80 ? -11.515 3.834 -0.027 1.00 95.38 80 LEU A O 1
ATOM 649 N N . GLU A 1 81 ? -12.102 5.392 1.473 1.00 96.25 81 GLU A N 1
ATOM 650 C CA . GLU A 1 81 ? -10.938 6.241 1.245 1.00 96.25 81 GLU A CA 1
ATOM 651 C C . GLU A 1 81 ? -9.690 5.714 1.936 1.00 96.25 81 GLU A C 1
ATOM 653 O O . GLU A 1 81 ? -9.697 5.351 3.110 1.00 96.25 81 GLU A O 1
ATOM 658 N N . SER A 1 82 ? -8.596 5.691 1.175 1.00 95.56 82 SER A N 1
ATOM 659 C CA . SER A 1 82 ? -7.261 5.404 1.689 1.00 95.56 82 SER A CA 1
ATOM 660 C C . SER A 1 82 ? -6.772 6.622 2.461 1.00 95.56 82 SER A C 1
ATOM 662 O O . SER A 1 82 ? -6.742 7.722 1.908 1.00 95.56 82 SER A O 1
ATOM 664 N N . LYS A 1 83 ? -6.422 6.423 3.729 1.00 92.94 83 LYS A N 1
ATOM 665 C CA . LYS A 1 83 ? -5.922 7.467 4.623 1.00 92.94 83 LYS A CA 1
ATOM 666 C C . LYS A 1 83 ? -4.401 7.351 4.729 1.00 92.94 83 LYS A C 1
ATOM 668 O O . LYS A 1 83 ? -3.690 7.452 3.733 1.00 92.94 83 LYS A O 1
ATOM 673 N N . GLU A 1 84 ? -3.895 7.180 5.941 1.00 90.56 84 GLU A N 1
ATOM 674 C CA . GLU A 1 84 ? -2.471 7.187 6.232 1.00 90.56 84 GLU A CA 1
ATOM 675 C C . GLU A 1 84 ? -1.818 5.825 6.000 1.00 90.56 84 GLU A C 1
ATOM 677 O O . GLU A 1 84 ? -2.367 4.771 6.333 1.00 90.56 84 GLU A O 1
ATOM 682 N N . LYS A 1 85 ? -0.601 5.877 5.459 1.00 92.44 85 LYS A N 1
ATOM 683 C CA . LYS A 1 85 ? 0.302 4.739 5.355 1.00 92.44 85 LYS A CA 1
ATOM 684 C C . LYS A 1 85 ? 1.110 4.612 6.639 1.00 92.44 85 LYS A C 1
ATOM 686 O O . LYS A 1 85 ? 1.846 5.527 7.011 1.00 92.44 85 LYS A O 1
ATOM 691 N N . VAL A 1 86 ? 1.036 3.452 7.272 1.00 88.81 86 VAL A N 1
ATOM 692 C CA . VAL A 1 86 ? 1.797 3.113 8.473 1.00 88.81 86 VAL A CA 1
ATOM 693 C C . VAL A 1 86 ? 2.922 2.174 8.071 1.00 88.81 86 VAL A C 1
ATOM 695 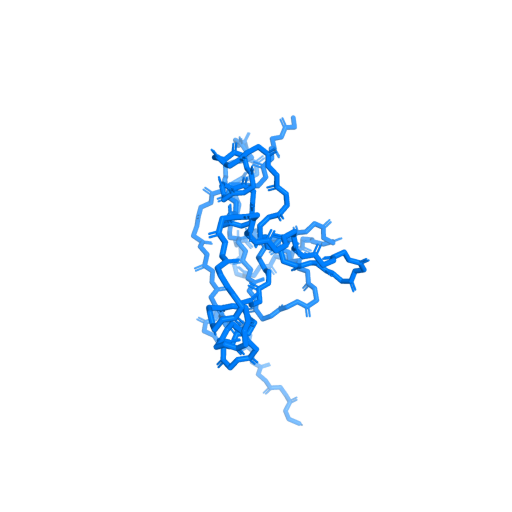O O . VAL A 1 86 ? 2.686 1.113 7.506 1.00 88.81 86 VAL A O 1
ATOM 698 N N . LYS A 1 87 ? 4.166 2.591 8.323 1.00 79.81 87 LYS A N 1
ATOM 699 C CA . LYS A 1 87 ? 5.357 1.832 7.908 1.00 79.81 87 LYS A CA 1
ATOM 700 C C . LYS A 1 87 ? 5.687 0.656 8.817 1.00 79.81 87 LYS A C 1
ATOM 702 O O . LYS A 1 87 ? 6.447 -0.207 8.408 1.00 79.81 87 LYS A O 1
ATOM 707 N N . GLU A 1 88 ? 5.210 0.681 10.057 1.00 77.69 88 GLU A N 1
ATOM 708 C CA . GLU A 1 88 ? 5.601 -0.302 11.053 1.00 77.69 88 GLU A CA 1
ATOM 709 C C . GLU A 1 88 ? 4.486 -0.505 12.075 1.00 77.69 88 GLU A C 1
ATOM 711 O O . GLU A 1 88 ? 4.077 0.432 12.765 1.00 77.69 88 GLU A O 1
ATOM 716 N N . TRP A 1 89 ? 4.015 -1.744 12.171 1.00 69.75 89 TRP A N 1
ATOM 717 C CA . TRP A 1 89 ? 2.949 -2.187 13.070 1.00 69.75 89 TRP A CA 1
ATOM 718 C C . TRP A 1 89 ? 3.227 -1.857 14.537 1.00 69.75 89 TRP A C 1
ATOM 720 O O . TRP A 1 89 ? 2.311 -1.520 15.279 1.00 69.75 89 TRP A O 1
ATOM 730 N N . SER A 1 90 ? 4.501 -1.892 14.943 1.00 68.06 90 SER A N 1
ATOM 731 C CA . SER A 1 90 ? 4.949 -1.585 16.308 1.00 68.06 90 SER A CA 1
ATOM 732 C C . SER A 1 90 ? 4.593 -0.170 16.764 1.00 68.06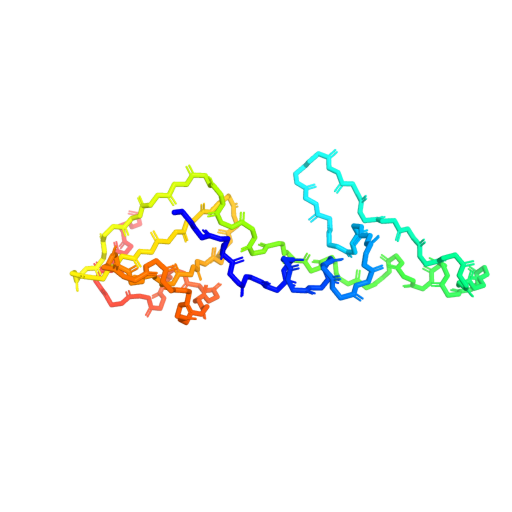 90 SER A C 1
ATOM 734 O O . SER A 1 90 ? 4.549 0.102 17.960 1.00 68.06 90 SER A O 1
ATOM 736 N N . ARG A 1 91 ? 4.337 0.743 15.821 1.00 71.25 91 ARG A N 1
ATOM 737 C CA . ARG A 1 91 ? 3.976 2.135 16.109 1.00 71.25 91 ARG A CA 1
ATOM 738 C C . ARG A 1 91 ? 2.475 2.323 16.281 1.00 71.25 91 ARG A C 1
ATOM 740 O O . ARG A 1 91 ? 2.049 3.424 16.627 1.00 71.25 91 ARG A O 1
ATOM 747 N N . LEU A 1 92 ? 1.676 1.284 16.032 1.00 70.88 92 LEU A N 1
ATOM 748 C CA . LEU A 1 92 ? 0.236 1.355 16.205 1.00 70.88 92 LEU A CA 1
ATOM 749 C C . LEU A 1 92 ? -0.113 1.252 17.691 1.00 70.88 92 LEU A C 1
ATOM 751 O O . LEU A 1 92 ? 0.308 0.318 18.381 1.00 70.88 92 LEU A O 1
ATOM 755 N N . PRO A 1 93 ? -0.890 2.209 18.218 1.00 63.97 93 PRO A N 1
ATOM 756 C CA . PRO A 1 93 ? -1.239 2.213 19.623 1.00 63.97 93 PRO A CA 1
ATOM 757 C C . PRO A 1 93 ? -2.065 0.954 19.937 1.00 63.97 93 PRO A C 1
ATOM 759 O O . PRO A 1 93 ? -3.125 0.755 19.365 1.00 63.97 93 PRO A O 1
ATOM 762 N N . GLY A 1 94 ? -1.638 0.139 20.908 1.00 63.12 94 GLY A N 1
ATOM 763 C CA . GLY A 1 94 ? -2.406 -1.030 21.381 1.00 63.12 94 GLY A CA 1
ATOM 764 C C . GLY A 1 94 ? -1.907 -2.399 20.957 1.00 63.12 94 GLY A C 1
ATOM 765 O O . GLY A 1 94 ? -2.397 -3.385 21.497 1.00 63.12 94 GLY A O 1
ATOM 766 N N . ILE A 1 95 ? -0.937 -2.471 20.048 1.00 63.59 95 ILE A N 1
ATOM 767 C CA . ILE A 1 95 ? -0.233 -3.720 19.766 1.00 63.59 95 ILE A CA 1
ATOM 768 C C . ILE A 1 95 ? 0.872 -3.861 20.819 1.00 63.59 95 ILE A C 1
ATOM 770 O O . ILE A 1 95 ? 1.861 -3.132 20.792 1.00 63.59 95 ILE A O 1
ATOM 774 N N . ILE A 1 96 ? 0.659 -4.746 21.795 1.00 54.75 96 ILE A N 1
ATOM 775 C CA . ILE A 1 96 ? 1.666 -5.130 22.791 1.00 54.75 96 ILE A CA 1
ATOM 776 C C . ILE A 1 96 ? 2.334 -6.402 22.271 1.00 54.75 96 ILE A C 1
ATOM 778 O O . ILE A 1 96 ? 1.650 -7.390 22.006 1.00 54.75 96 ILE A O 1
ATOM 782 N N . TRP A 1 97 ? 3.654 -6.364 22.110 1.00 50.25 97 TRP A N 1
ATOM 783 C CA . TRP A 1 97 ? 4.452 -7.543 21.790 1.00 50.25 97 TRP A CA 1
ATOM 784 C C . TRP A 1 97 ? 4.464 -8.460 23.018 1.00 50.25 97 TRP A C 1
ATOM 786 O O . TRP A 1 97 ? 4.831 -8.026 24.109 1.00 50.25 97 TRP A O 1
ATOM 796 N N . ILE A 1 98 ? 3.979 -9.690 22.860 1.00 44.16 98 ILE A N 1
ATOM 797 C CA . ILE A 1 98 ? 4.268 -10.768 23.806 1.00 44.16 98 ILE A CA 1
ATOM 798 C C . ILE A 1 98 ? 5.469 -11.480 23.196 1.00 44.16 98 ILE A C 1
ATOM 800 O O . ILE A 1 98 ? 5.321 -12.119 22.152 1.00 44.16 98 ILE A O 1
ATOM 804 N N . ASP A 1 99 ? 6.636 -11.266 23.795 1.00 49.53 99 ASP A N 1
ATOM 805 C CA . ASP A 1 99 ? 7.872 -11.972 23.449 1.00 49.53 99 ASP A CA 1
ATOM 806 C C . ASP A 1 99 ? 7.776 -13.463 23.822 1.00 49.53 99 ASP A C 1
ATOM 808 O O . ASP A 1 99 ? 7.171 -13.776 24.879 1.00 49.53 99 ASP A O 1
#

InterPro domains:
  IPR004294 Carotenoid oxygenase [PF03055] (1-86)

Secondary structure (DSSP, 8-state):
------HHHHHHHHHTS--S-BTTBPPPPPTT--HHHHHHTTSS--PPP----SEEEEETTEEEEE-SSS-EEEE-TTT--EEEEES-GGGSTT-----

Radius of gyration: 16.18 Å; chains: 1; bounding box: 44×21×45 Å

Organism: NCBI:txid129467